Protein AF-A0A6V7X6X5-F1 (afdb_monomer)

pLDDT: mean 84.59, std 14.84, range [48.81, 95.94]

Solvent-accessible surface area (backbone atoms only — not comparable to full-atom values): 3608 Å² total; per-residue (Å²): 134,86,75,60,67,69,63,53,51,35,60,74,41,55,84,43,87,92,52,73,41,66,74,49,73,46,83,53,102,89,48,74,48,78,41,59,62,79,73,88,83,65,74,71,94,75,85,85,81,80,132

Mean predicted aligned error: 8.08 Å

Nearest PDB structures (foldseek):
  7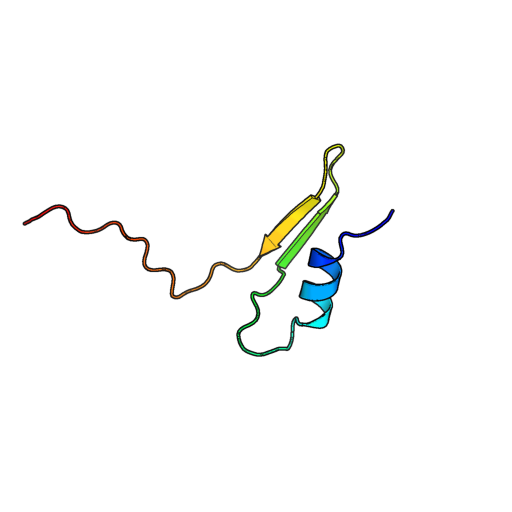oyc-assembly1_E1  TM=2.861E-01  e=5.355E+00  Xenopus laevis
  5hvq-assembly1_D  TM=2.414E-01  e=7.541E+00  Homo sapiens

Foldseek 3Di:
DDDDVVVVVLVVCCVPPPRWHFPDKDDDPVGIDTDTDDDPPPPPPPPDPDD

Radius of gyration: 15.7 Å; Cα contacts (8 Å, |Δi|>4): 40; chains: 1; bounding box: 25×46×26 Å

Secondary structure (DSSP, 8-state):
-PPPHHHHHHHHTTTSTTPPPEEEEEEETTEEEEEEPPPTT---S------

Structure (mmCIF, N/CA/C/O backbone):
data_AF-A0A6V7X6X5-F1
#
_entry.id   AF-A0A6V7X6X5-F1
#
loop_
_atom_site.group_PDB
_atom_site.id
_atom_site.type_symbol
_atom_site.label_atom_id
_atom_site.label_alt_id
_atom_site.label_comp_id
_atom_site.label_asym_id
_atom_site.label_entity_id
_atom_site.label_seq_id
_atom_site.pdbx_PDB_ins_code
_atom_site.Cartn_x
_atom_site.Cartn_y
_atom_site.Cartn_z
_atom_site.occupancy
_atom_site.B_iso_or_equiv
_atom_site.auth_seq_id
_atom_site.auth_comp_id
_atom_site.auth_asym_id
_atom_site.auth_atom_id
_atom_site.pdbx_PDB_model_num
ATOM 1 N N . MET A 1 1 ? 10.596 -10.826 -8.374 1.00 62.31 1 MET A N 1
ATOM 2 C CA . MET A 1 1 ? 10.208 -9.526 -7.786 1.00 62.31 1 MET A CA 1
ATOM 3 C C . MET A 1 1 ? 9.984 -9.745 -6.301 1.00 62.31 1 MET A C 1
ATOM 5 O O . MET A 1 1 ? 9.152 -10.573 -5.958 1.00 62.31 1 MET A O 1
ATOM 9 N N . ILE A 1 2 ? 10.767 -9.094 -5.441 1.00 81.44 2 ILE A N 1
ATOM 10 C CA . ILE A 1 2 ? 10.582 -9.169 -3.985 1.00 81.44 2 ILE A CA 1
ATOM 11 C C . ILE A 1 2 ? 9.609 -8.054 -3.609 1.00 81.44 2 ILE A C 1
ATOM 13 O O . ILE A 1 2 ? 9.867 -6.893 -3.924 1.00 81.44 2 ILE A O 1
ATOM 17 N N . LEU A 1 3 ? 8.480 -8.410 -2.999 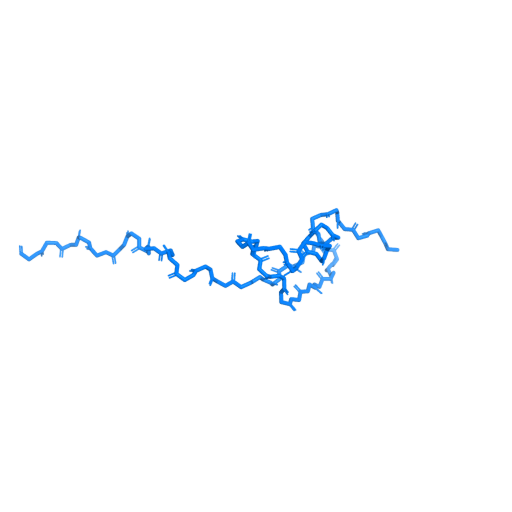1.00 88.44 3 LEU A N 1
ATOM 18 C CA . LEU A 1 3 ? 7.510 -7.432 -2.521 1.00 88.44 3 LEU A CA 1
ATOM 19 C C . LEU A 1 3 ? 7.976 -6.876 -1.161 1.00 88.44 3 LEU A C 1
ATOM 21 O O . LEU A 1 3 ? 8.385 -7.671 -0.311 1.00 88.44 3 LEU A O 1
ATOM 25 N N . PRO A 1 4 ? 7.918 -5.552 -0.931 1.00 91.81 4 PRO A N 1
ATOM 26 C CA . PRO A 1 4 ? 8.186 -4.961 0.373 1.00 91.81 4 PRO A CA 1
ATOM 27 C C . PRO A 1 4 ? 7.321 -5.577 1.469 1.00 91.81 4 PRO A C 1
ATOM 29 O O . PRO A 1 4 ? 6.142 -5.885 1.257 1.00 91.81 4 PRO A O 1
ATOM 32 N N . LYS A 1 5 ? 7.905 -5.728 2.660 1.00 93.88 5 LYS A N 1
ATOM 33 C CA . LYS A 1 5 ? 7.220 -6.322 3.814 1.00 93.88 5 LYS A CA 1
ATOM 34 C C . LYS A 1 5 ? 5.998 -5.505 4.219 1.00 93.88 5 LYS A C 1
ATOM 36 O O . LYS A 1 5 ? 5.006 -6.080 4.637 1.00 93.88 5 LYS A O 1
ATOM 41 N N . GLU A 1 6 ? 6.042 -4.195 4.035 1.00 93.75 6 GLU A N 1
ATOM 42 C CA . GLU A 1 6 ? 4.969 -3.251 4.329 1.00 93.75 6 GLU A CA 1
ATOM 43 C C . GLU A 1 6 ? 3.691 -3.595 3.555 1.00 93.75 6 GLU A C 1
ATOM 45 O O . GLU A 1 6 ? 2.612 -3.652 4.138 1.00 93.75 6 GLU A O 1
ATOM 50 N N . ILE A 1 7 ? 3.807 -3.912 2.260 1.00 94.75 7 ILE A N 1
ATOM 51 C CA . ILE A 1 7 ? 2.655 -4.290 1.427 1.00 94.75 7 ILE A CA 1
ATOM 52 C C . ILE A 1 7 ? 2.117 -5.662 1.852 1.00 94.75 7 ILE A C 1
ATOM 54 O O . ILE A 1 7 ? 0.904 -5.861 1.898 1.00 94.75 7 ILE A O 1
ATOM 58 N N . ILE A 1 8 ? 3.004 -6.606 2.181 1.00 95.12 8 ILE A N 1
ATOM 59 C CA . ILE A 1 8 ? 2.611 -7.942 2.656 1.00 95.12 8 ILE A CA 1
ATOM 60 C C . ILE A 1 8 ? 1.848 -7.832 3.981 1.00 95.12 8 ILE A C 1
ATOM 62 O O . ILE A 1 8 ? 0.769 -8.401 4.115 1.00 95.12 8 ILE A O 1
ATOM 66 N N . LEU A 1 9 ? 2.384 -7.081 4.942 1.00 95.62 9 LEU A N 1
ATOM 67 C CA . LEU A 1 9 ? 1.788 -6.914 6.265 1.00 95.62 9 LEU A CA 1
ATOM 68 C C . LEU A 1 9 ? 0.441 -6.186 6.190 1.00 95.62 9 LEU A C 1
ATOM 70 O O . LEU A 1 9 ? -0.510 -6.628 6.827 1.00 95.62 9 LEU A O 1
ATOM 74 N N . LEU A 1 10 ? 0.321 -5.142 5.362 1.00 94.69 10 LEU A N 1
ATOM 75 C CA . LEU A 1 10 ? -0.959 -4.460 5.143 1.00 94.69 10 LEU A CA 1
ATOM 76 C C . LEU A 1 10 ? -2.019 -5.379 4.515 1.00 94.69 10 LEU A C 1
ATOM 78 O O . LEU A 1 10 ? -3.193 -5.262 4.853 1.00 94.69 10 LEU A O 1
ATOM 82 N N . LYS A 1 11 ? -1.623 -6.313 3.638 1.00 94.12 11 LYS A N 1
ATOM 83 C CA . LYS A 1 11 ? -2.541 -7.331 3.098 1.00 94.12 11 LYS A CA 1
ATOM 84 C C . LYS A 1 11 ? -2.967 -8.352 4.149 1.00 94.12 11 LYS A C 1
ATOM 86 O O . LYS A 1 11 ? -4.141 -8.696 4.207 1.00 94.12 11 LYS A O 1
ATOM 91 N N . ILE A 1 12 ? -2.029 -8.843 4.961 1.00 95.94 12 ILE A N 1
ATOM 92 C CA . ILE A 1 12 ? -2.314 -9.831 6.015 1.00 95.94 12 ILE A CA 1
ATOM 93 C C . ILE A 1 12 ? -3.273 -9.248 7.056 1.00 95.94 12 ILE A C 1
ATOM 95 O O . ILE A 1 12 ? -4.182 -9.936 7.509 1.00 95.94 12 ILE A O 1
ATOM 99 N N . CYS A 1 13 ? -3.091 -7.980 7.415 1.00 95.56 13 CYS A N 1
ATOM 100 C CA . CYS A 1 13 ? -3.871 -7.323 8.456 1.00 95.56 13 CYS A CA 1
ATOM 101 C C . CYS A 1 13 ? -5.119 -6.588 7.933 1.00 95.56 13 CYS A C 1
ATOM 103 O O . CYS A 1 13 ? -5.679 -5.790 8.678 1.00 95.56 13 CYS A O 1
ATOM 105 N N . GLN A 1 14 ? -5.565 -6.824 6.691 1.00 93.56 14 GLN A N 1
ATOM 106 C CA . GLN A 1 14 ? -6.678 -6.069 6.084 1.00 93.56 14 GLN A CA 1
ATOM 107 C C . GLN A 1 14 ? -8.006 -6.182 6.858 1.00 93.56 14 GLN A C 1
ATOM 109 O O . GLN A 1 14 ? -8.823 -5.269 6.796 1.00 93.56 14 GLN A O 1
ATOM 114 N N . ASP A 1 15 ? -8.195 -7.285 7.589 1.00 93.06 15 ASP A N 1
ATOM 115 C CA . ASP A 1 15 ? -9.400 -7.577 8.376 1.00 93.06 15 ASP A CA 1
ATOM 116 C C . ASP A 1 15 ? -9.235 -7.224 9.868 1.00 93.06 15 ASP A C 1
ATOM 118 O O . ASP A 1 15 ? -10.126 -7.468 10.681 1.00 93.06 15 ASP A O 1
ATOM 122 N N . CYS A 1 16 ? -8.084 -6.665 10.257 1.00 95.31 16 CYS A N 1
ATOM 123 C CA . CYS A 1 16 ? -7.824 -6.240 11.626 1.00 95.31 16 CYS A CA 1
ATOM 124 C C . CYS A 1 16 ? -8.441 -4.858 11.879 1.00 95.31 16 CYS A C 1
ATOM 126 O O . CYS A 1 16 ? -8.142 -3.888 11.180 1.00 95.31 16 CYS A O 1
ATOM 128 N N . GLU A 1 17 ? -9.292 -4.757 12.901 1.00 92.62 17 GLU A N 1
ATOM 129 C CA . GLU A 1 17 ? -9.934 -3.497 13.271 1.00 92.62 17 GLU A CA 1
ATOM 130 C C . GLU A 1 17 ? -8.897 -2.401 13.578 1.00 92.62 17 GLU A C 1
ATOM 132 O O . GLU A 1 17 ? -7.931 -2.609 14.311 1.00 92.62 17 GLU A O 1
ATOM 137 N N . GLY A 1 18 ? -9.100 -1.212 13.003 1.00 89.19 18 GLY A N 1
ATOM 138 C CA . GLY A 1 18 ? -8.223 -0.054 13.196 1.00 89.19 18 GLY A CA 1
ATOM 139 C C . GLY A 1 18 ? -6.971 -0.024 12.312 1.00 89.19 18 GLY A C 1
ATOM 140 O O . GLY A 1 18 ? -6.277 0.995 12.299 1.00 89.19 18 GLY A O 1
ATOM 141 N N . VAL A 1 19 ? -6.685 -1.080 11.543 1.00 92.88 19 VAL A N 1
ATOM 142 C CA . VAL A 1 19 ? -5.603 -1.066 10.548 1.00 92.88 19 VAL A CA 1
ATOM 143 C C . VAL A 1 19 ? -6.031 -0.277 9.314 1.00 92.88 19 VAL A C 1
ATOM 145 O O . VAL A 1 19 ? -7.140 -0.433 8.810 1.00 92.88 19 VAL A O 1
ATOM 148 N N . ILE A 1 20 ? -5.123 0.567 8.811 1.00 92.31 20 ILE A N 1
ATOM 149 C CA . ILE A 1 20 ? -5.350 1.326 7.582 1.00 92.31 20 ILE A CA 1
ATOM 150 C C . ILE A 1 20 ? -5.490 0.373 6.390 1.00 92.31 20 ILE A C 1
ATOM 152 O O . ILE A 1 20 ? -4.603 -0.436 6.103 1.00 92.31 20 ILE A O 1
ATOM 156 N N . ARG A 1 21 ? -6.605 0.474 5.670 1.00 92.62 21 ARG A N 1
ATOM 157 C CA . ARG A 1 21 ? -6.875 -0.395 4.524 1.00 92.62 21 ARG A CA 1
ATOM 158 C C . ARG A 1 21 ? -5.953 -0.088 3.343 1.00 92.62 21 ARG A C 1
ATOM 160 O O . ARG A 1 21 ? -5.912 1.042 2.845 1.00 92.62 21 ARG A O 1
ATOM 167 N N . LEU A 1 22 ? -5.275 -1.120 2.839 1.00 95.38 22 LEU A N 1
ATOM 168 C CA . LEU A 1 22 ? -4.607 -1.087 1.539 1.00 95.38 22 LEU A CA 1
ATOM 169 C C . LEU A 1 22 ? -5.660 -1.096 0.425 1.00 95.38 22 LEU A C 1
ATOM 171 O O . LEU A 1 22 ? -6.485 -2.004 0.358 1.00 95.38 22 LEU A O 1
ATOM 175 N N . VAL A 1 23 ? -5.621 -0.095 -0.450 1.00 95.50 23 VAL A N 1
ATOM 176 C CA . VAL A 1 23 ? -6.493 -0.011 -1.630 1.00 95.50 23 VAL A CA 1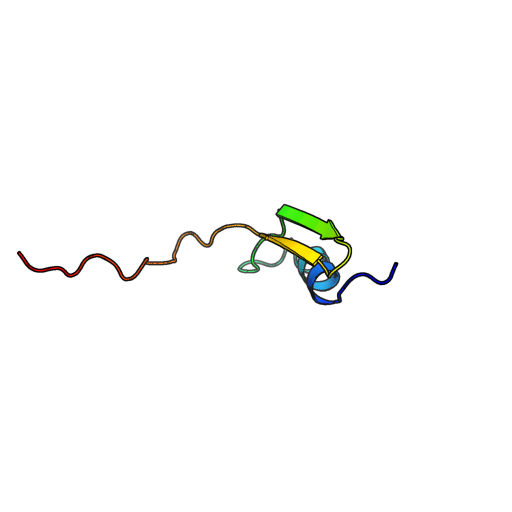
ATOM 177 C C . VAL A 1 23 ? -5.809 -0.658 -2.829 1.00 95.50 23 VAL A C 1
ATOM 179 O O . VAL A 1 23 ? -6.408 -1.503 -3.483 1.00 95.50 23 VAL A O 1
ATOM 182 N N . ASP A 1 24 ? -4.558 -0.277 -3.104 1.00 95.56 24 ASP A N 1
ATOM 183 C CA . ASP A 1 24 ? -3.761 -0.830 -4.203 1.00 95.56 24 ASP A CA 1
ATOM 184 C C . ASP A 1 24 ? -2.258 -0.564 -3.998 1.00 95.56 24 ASP A C 1
ATOM 186 O O . ASP A 1 24 ? -1.861 0.186 -3.101 1.00 95.56 24 ASP A O 1
ATOM 190 N N . TRP A 1 25 ? -1.400 -1.151 -4.829 1.00 95.50 25 TRP A N 1
ATOM 191 C CA . TRP A 1 25 ? 0.028 -0.846 -4.877 1.00 95.50 25 TRP A CA 1
ATOM 192 C C . TRP A 1 25 ? 0.605 -1.080 -6.278 1.00 95.50 25 TRP A C 1
ATOM 194 O O . TRP A 1 25 ? 0.187 -1.974 -7.008 1.00 95.50 25 TRP A O 1
ATOM 204 N N . PHE A 1 26 ? 1.635 -0.312 -6.628 1.00 94.75 26 PHE A N 1
ATOM 205 C CA . PHE A 1 26 ? 2.313 -0.408 -7.920 1.00 94.75 26 PHE A CA 1
ATOM 206 C C . PHE A 1 26 ? 3.825 -0.445 -7.729 1.00 94.75 26 PHE A C 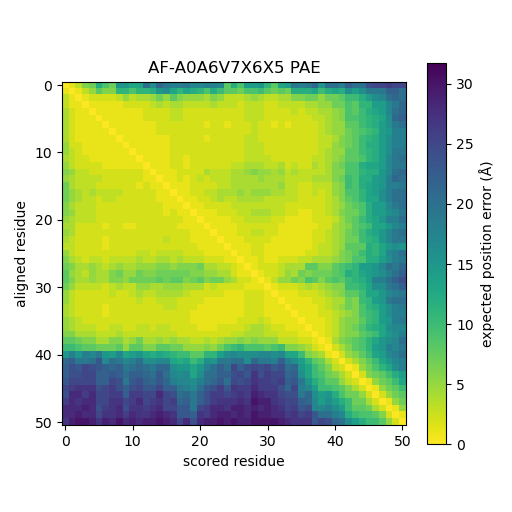1
ATOM 208 O O . PHE A 1 26 ? 4.380 0.305 -6.925 1.00 94.75 26 PHE A O 1
ATOM 215 N N . SER A 1 27 ? 4.513 -1.283 -8.502 1.00 93.19 27 SER A N 1
ATOM 216 C CA . SER A 1 27 ? 5.968 -1.201 -8.643 1.00 93.19 27 SER A CA 1
ATOM 217 C C . SER A 1 27 ? 6.345 -0.154 -9.692 1.00 93.19 27 SER A C 1
ATOM 219 O O . SER A 1 27 ? 5.767 -0.120 -10.777 1.00 93.19 27 SER A O 1
ATOM 221 N N . SER A 1 28 ? 7.365 0.645 -9.403 1.00 88.88 28 SER A N 1
ATOM 222 C CA . SER A 1 28 ? 8.020 1.565 -10.333 1.00 88.88 28 SER A CA 1
ATOM 223 C C . SER A 1 28 ? 9.503 1.203 -10.452 1.00 88.88 28 SER A C 1
ATOM 225 O O . SER A 1 28 ? 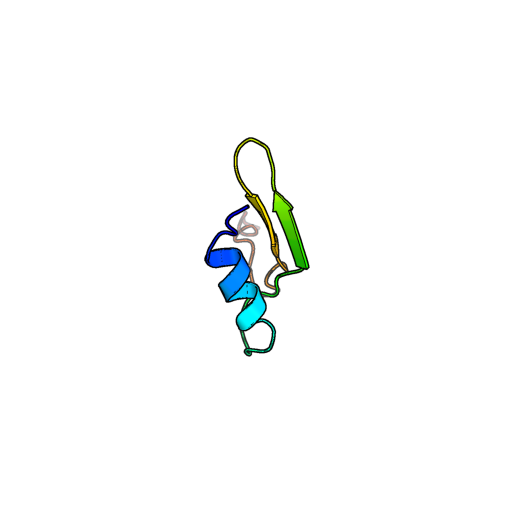10.041 0.465 -9.627 1.00 88.88 28 SER A O 1
ATOM 227 N N . LYS A 1 29 ? 10.201 1.758 -11.451 1.00 91.12 29 LYS A N 1
ATOM 228 C CA . LYS A 1 29 ? 11.656 1.577 -11.614 1.00 91.12 29 LYS A CA 1
ATOM 229 C C . LYS A 1 29 ? 12.452 1.982 -10.365 1.00 91.12 29 LYS A C 1
ATOM 231 O O . LYS A 1 29 ? 13.516 1.426 -10.128 1.00 91.12 29 LYS A O 1
ATOM 236 N N . ASN A 1 30 ? 11.915 2.908 -9.568 1.00 89.62 30 ASN A N 1
ATOM 237 C CA . ASN A 1 30 ? 12.606 3.505 -8.423 1.00 89.62 30 ASN A CA 1
ATOM 238 C C . ASN A 1 30 ? 11.997 3.115 -7.063 1.00 89.62 30 ASN A C 1
ATOM 240 O O . ASN A 1 30 ? 12.332 3.732 -6.057 1.00 89.62 30 ASN A O 1
ATOM 244 N N . GLY A 1 31 ? 11.084 2.139 -7.010 1.00 90.69 31 GLY A N 1
ATOM 245 C CA . GLY A 1 31 ? 10.473 1.712 -5.749 1.00 90.69 31 GLY A CA 1
ATOM 246 C C . GLY A 1 31 ? 9.012 1.313 -5.888 1.00 90.69 31 GLY A C 1
ATOM 247 O O . GLY A 1 31 ? 8.606 0.742 -6.898 1.00 90.69 31 GLY A O 1
ATOM 248 N N . PHE A 1 32 ? 8.21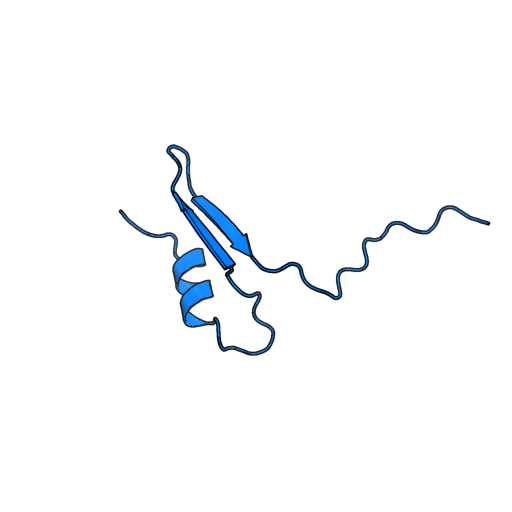8 1.611 -4.862 1.00 93.06 32 PHE A N 1
ATOM 249 C CA . PHE A 1 32 ? 6.829 1.171 -4.758 1.00 93.06 32 PHE A CA 1
ATOM 250 C C . PHE A 1 32 ? 5.922 2.339 -4.383 1.00 93.06 32 PHE A C 1
ATOM 252 O O . PHE A 1 32 ? 6.281 3.179 -3.560 1.00 93.06 32 PHE A O 1
ATOM 259 N N . ILE A 1 33 ? 4.741 2.375 -4.989 1.00 94.81 33 ILE A N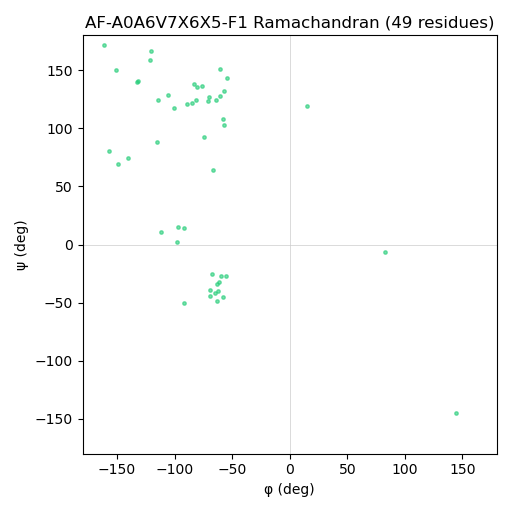 1
ATOM 260 C CA . ILE A 1 33 ? 3.656 3.289 -4.639 1.00 94.81 33 ILE A CA 1
ATOM 261 C C . ILE A 1 33 ? 2.609 2.465 -3.905 1.00 94.81 33 ILE A C 1
ATOM 263 O O . ILE A 1 33 ? 2.191 1.423 -4.404 1.00 94.81 33 ILE A O 1
ATOM 267 N N . ILE A 1 34 ? 2.187 2.934 -2.736 1.00 94.88 34 ILE A N 1
ATOM 268 C CA . ILE A 1 34 ? 1.142 2.299 -1.933 1.00 94.88 34 ILE A CA 1
ATOM 269 C C . ILE A 1 34 ? -0.045 3.258 -1.883 1.00 94.88 34 ILE A C 1
ATOM 271 O O . ILE A 1 34 ? 0.104 4.412 -1.481 1.00 94.88 34 ILE A O 1
ATOM 275 N N . ILE A 1 35 ? -1.217 2.783 -2.297 1.00 95.81 35 ILE A N 1
ATOM 276 C CA . ILE A 1 35 ? -2.481 3.505 -2.188 1.00 95.81 35 ILE A CA 1
ATOM 277 C C . ILE A 1 35 ? -3.223 2.953 -0.976 1.00 95.81 35 ILE A C 1
ATOM 279 O O . ILE A 1 35 ? -3.577 1.777 -0.932 1.00 95.81 35 ILE A O 1
ATOM 283 N N . MET A 1 36 ? -3.455 3.808 0.013 1.00 95.38 36 MET A N 1
ATOM 284 C CA . MET A 1 36 ? -4.126 3.457 1.264 1.00 95.38 36 MET A CA 1
ATOM 285 C C . MET A 1 36 ? -5.365 4.325 1.451 1.00 95.38 36 MET A C 1
ATOM 287 O O . MET A 1 36 ? -5.473 5.410 0.871 1.00 95.38 36 MET A O 1
ATOM 291 N N . GLU A 1 37 ? -6.306 3.861 2.266 1.00 92.81 37 GLU A N 1
ATOM 292 C CA . GLU A 1 37 ? -7.441 4.691 2.646 1.00 92.81 37 GLU A CA 1
ATOM 293 C C . GLU A 1 37 ? -6.992 5.959 3.387 1.00 92.81 37 GLU A C 1
ATOM 295 O O . GLU A 1 37 ? -5.978 5.989 4.084 1.00 92.81 37 GLU A O 1
ATOM 300 N N . ARG A 1 38 ? -7.780 7.027 3.258 1.00 89.12 38 ARG A N 1
ATOM 301 C CA . ARG A 1 38 ? -7.572 8.252 4.028 1.00 89.12 38 ARG A CA 1
ATOM 302 C C . ARG A 1 38 ? -8.253 8.108 5.397 1.00 89.12 38 ARG A C 1
ATOM 304 O O . ARG A 1 38 ? -9.478 7.968 5.420 1.00 89.12 38 ARG A O 1
ATOM 311 N N . PRO A 1 39 ? -7.533 8.222 6.529 1.00 86.62 39 PRO A N 1
ATOM 312 C CA . PRO A 1 39 ? -8.151 8.164 7.851 1.00 86.62 39 PRO A CA 1
ATOM 313 C C . PRO A 1 39 ? -9.184 9.283 8.041 1.00 86.62 39 PRO A C 1
ATOM 315 O O . PRO A 1 39 ? -8.883 10.462 7.837 1.00 86.62 39 PRO A O 1
ATOM 318 N N . LYS A 1 40 ? -10.405 8.921 8.453 1.00 77.38 40 LYS A N 1
ATOM 319 C CA . LYS A 1 40 ? -11.537 9.859 8.598 1.00 77.38 40 LYS A CA 1
ATOM 320 C C . LYS A 1 40 ? -11.347 10.882 9.728 1.00 77.38 40 LYS A C 1
ATOM 322 O O . LYS A 1 40 ? -11.877 11.982 9.637 1.00 77.38 40 LYS A O 1
ATOM 327 N N . ASN A 1 41 ? -10.545 10.551 10.743 1.00 69.06 41 ASN A N 1
ATOM 328 C CA . ASN A 1 41 ? -10.347 11.376 11.944 1.00 69.06 41 ASN A CA 1
ATOM 329 C C . ASN A 1 41 ? -9.098 12.265 11.888 1.00 69.06 41 ASN A C 1
ATOM 331 O O . ASN A 1 41 ? -8.666 12.802 12.908 1.00 69.06 41 ASN A O 1
ATOM 335 N N . PHE A 1 42 ? -8.502 12.444 10.709 1.00 61.41 42 PHE A N 1
ATOM 336 C CA . PHE A 1 42 ? -7.431 13.416 10.556 1.00 61.41 42 PHE A CA 1
ATOM 337 C C . PHE A 1 42 ? -8.051 14.818 10.566 1.00 61.41 42 PHE A C 1
ATOM 339 O O . PHE A 1 42 ? -8.477 15.328 9.528 1.00 61.41 42 PHE A O 1
ATOM 346 N N . MET A 1 43 ? -8.120 15.455 11.741 1.00 59.19 43 MET A N 1
ATOM 347 C CA . MET A 1 43 ? -8.257 16.907 11.794 1.00 59.19 43 MET A CA 1
ATOM 348 C C . MET A 1 43 ? -7.064 17.481 11.030 1.00 59.19 43 MET A C 1
ATOM 350 O O . MET A 1 43 ? -5.939 17.507 11.530 1.00 59.19 43 MET A O 1
ATOM 354 N N . ALA A 1 44 ? -7.288 17.930 9.795 1.00 59.38 44 ALA A N 1
ATOM 355 C CA . ALA A 1 44 ? -6.370 18.861 9.171 1.00 59.38 44 ALA A CA 1
ATOM 356 C C . ALA A 1 44 ? -6.328 20.065 10.115 1.00 59.38 44 ALA A C 1
ATOM 358 O O . ALA A 1 44 ? -7.323 20.774 10.255 1.00 59.38 44 ALA A O 1
ATOM 359 N N . ARG A 1 45 ? -5.215 20.240 10.834 1.00 57.16 45 ARG A N 1
ATOM 360 C CA . ARG A 1 45 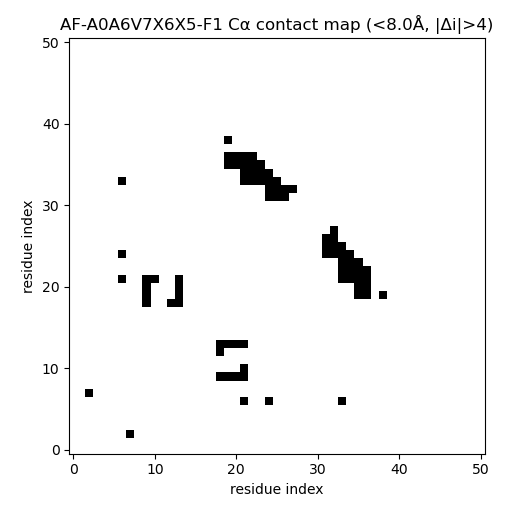? -4.954 21.368 11.736 1.00 57.16 45 ARG A CA 1
ATOM 361 C C . ARG A 1 45 ? -4.827 22.660 10.922 1.00 57.16 45 ARG A C 1
ATOM 363 O O . ARG A 1 45 ? -3.757 23.246 10.832 1.00 57.16 45 ARG A O 1
ATOM 370 N N . LEU A 1 46 ? -5.913 23.059 10.276 1.00 64.69 46 LEU A N 1
ATOM 371 C CA . LEU A 1 46 ? -6.055 24.246 9.452 1.00 64.69 46 LEU A CA 1
ATOM 372 C C . LEU A 1 46 ? -7.503 24.725 9.549 1.00 64.69 46 LEU A C 1
ATOM 374 O O . LEU A 1 46 ? -8.236 24.620 8.577 1.00 64.69 46 LEU A O 1
ATOM 378 N N . LYS A 1 47 ? -7.902 25.231 10.723 1.00 58.84 47 LYS A N 1
ATOM 379 C CA . LYS A 1 47 ? -8.760 26.423 10.872 1.00 58.84 47 LYS A CA 1
ATOM 380 C C . LYS A 1 47 ? -8.540 27.030 12.261 1.00 58.84 47 LYS A C 1
ATOM 382 O O . LYS A 1 47 ? -9.315 26.809 13.179 1.00 58.84 47 LYS A O 1
ATOM 387 N N . SER A 1 48 ? -7.462 27.795 12.402 1.00 59.16 48 SER A N 1
ATOM 388 C CA . SER A 1 48 ? -7.409 28.884 13.380 1.00 59.16 48 SER A CA 1
ATOM 389 C C . SER A 1 48 ? -6.688 30.060 12.740 1.00 59.16 48 SER A C 1
ATOM 391 O O . SER A 1 48 ? -5.527 30.333 13.021 1.00 59.16 48 SER A O 1
ATOM 393 N N . THR A 1 49 ? -7.379 30.734 11.830 1.00 52.12 49 THR A N 1
ATOM 394 C CA . THR A 1 49 ? -7.127 32.150 11.568 1.00 52.12 49 THR A CA 1
ATOM 395 C C . THR A 1 49 ? -8.389 32.882 1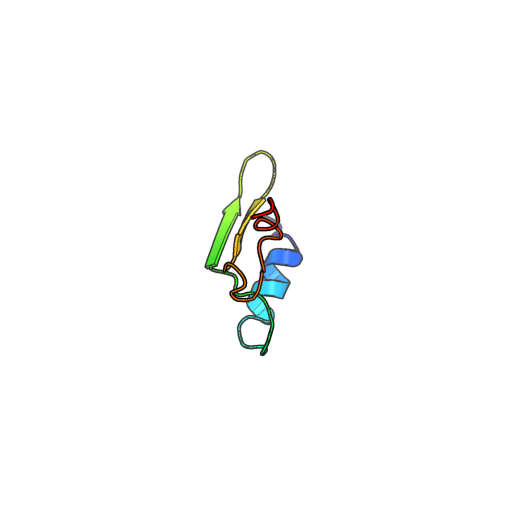1.984 1.00 52.12 49 THR A C 1
ATOM 397 O O . THR A 1 49 ? -9.352 32.952 11.228 1.00 52.12 49 THR A O 1
ATOM 400 N N . ASN A 1 50 ? -8.363 33.226 13.272 1.00 55.06 50 ASN A N 1
ATOM 401 C CA . ASN A 1 50 ? -9.006 34.307 14.012 1.00 55.06 50 ASN A CA 1
ATOM 402 C C . ASN A 1 50 ? -10.160 35.041 13.320 1.00 55.06 50 ASN A C 1
ATOM 404 O O . ASN A 1 50 ? -9.972 35.694 12.294 1.00 55.06 50 ASN A O 1
ATOM 408 N N . ASN A 1 51 ? -11.317 34.953 13.977 1.00 48.81 51 ASN A N 1
ATOM 409 C CA . ASN A 1 51 ? -12.405 35.918 13.899 1.00 48.81 51 ASN A CA 1
ATOM 410 C C . ASN A 1 51 ? -12.067 37.121 14.788 1.00 48.81 51 ASN A C 1
ATOM 412 O O . ASN A 1 51 ? -11.510 36.867 15.883 1.00 48.81 51 ASN A O 1
#

Sequence (51 aa):
MILPKEIILLKICQDCEGVIRLVDWFSSKNGFIIIMERPKNFMARLKSTNN

Organism: Meloidogyne enterolobii (NCBI:txid390850)